Protein AF-A0A166ZNG7-F1 (afdb_monomer_lite)

Secondary structure (DSSP, 8-state):
--HHHHHTTSPP-S-GGG-SS-HHHHHHHHHHHHHTT--SHHHHHHHH-S----

Foldseek 3Di:
DDPLVVQVPDDDPDDPVPPPDPSSVLVVLVVVCVVVVNDDPVSSVVVVDPPPPD

Sequence (54 aa):
MSLFSHLELVKESRSTINQHQNLVDIMFLIISAITSGCEGWQDIEIYGNKNCHG

InterPro domains:
  IPR032806 H repeat-associated protein, N-terminal [PF13808] (5-50)

Structure (mmCIF, N/CA/C/O backbone):
data_AF-A0A166ZNG7-F1
#
_entry.id   AF-A0A166ZNG7-F1
#
loop_
_atom_site.group_PDB
_atom_site.id
_atom_site.type_symbol
_atom_site.label_atom_id
_atom_site.label_alt_id
_atom_site.label_comp_id
_atom_site.label_asym_id
_atom_site.label_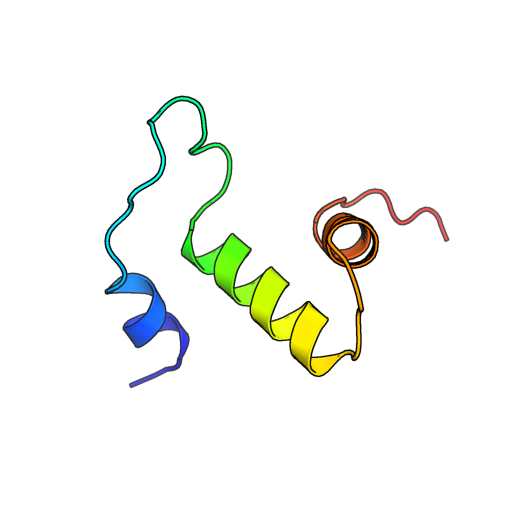entity_id
_atom_site.label_seq_id
_atom_site.pdbx_PDB_ins_code
_atom_site.Cartn_x
_atom_site.Cartn_y
_atom_site.Cartn_z
_atom_site.occupancy
_atom_site.B_iso_or_equiv
_atom_site.auth_seq_id
_atom_site.auth_comp_id
_atom_site.auth_asym_id
_atom_site.auth_atom_id
_atom_site.pdbx_PDB_model_num
ATOM 1 N N . MET A 1 1 ? -10.631 -20.474 -1.958 1.00 64.31 1 MET A N 1
ATOM 2 C CA . MET A 1 1 ? -9.945 -19.386 -1.230 1.00 64.31 1 MET A CA 1
ATOM 3 C C . MET A 1 1 ? -9.429 -18.402 -2.266 1.00 64.31 1 MET A C 1
ATOM 5 O O . MET A 1 1 ? -8.701 -18.839 -3.149 1.00 64.31 1 MET A O 1
ATOM 9 N N . SER A 1 2 ? -9.868 -17.141 -2.236 1.00 87.56 2 SER A N 1
ATOM 10 C CA . SER A 1 2 ? -9.398 -16.099 -3.164 1.00 87.56 2 SER A CA 1
ATOM 11 C C . SER A 1 2 ? -8.264 -15.284 -2.530 1.00 87.56 2 SER A C 1
ATOM 13 O O . SER A 1 2 ? -8.032 -15.366 -1.323 1.00 87.56 2 SER A O 1
ATOM 15 N N . LEU A 1 3 ? -7.551 -14.497 -3.342 1.00 85.31 3 LEU A N 1
ATOM 16 C CA . LEU A 1 3 ? -6.562 -13.531 -2.854 1.00 85.31 3 LEU A CA 1
ATOM 17 C C . LEU A 1 3 ? -7.194 -12.546 -1.857 1.00 85.31 3 LEU A C 1
ATOM 19 O O . LEU A 1 3 ? -6.649 -12.335 -0.780 1.00 85.31 3 LEU A O 1
ATOM 23 N N . PHE A 1 4 ? -8.381 -12.022 -2.175 1.00 86.88 4 PHE A N 1
ATOM 24 C CA . PHE A 1 4 ? -9.110 -11.083 -1.319 1.00 86.88 4 PHE A CA 1
ATOM 25 C C . PHE A 1 4 ? -9.429 -11.665 0.062 1.00 86.88 4 PHE A C 1
ATOM 27 O O . PHE A 1 4 ? -9.170 -11.005 1.061 1.00 86.88 4 PHE A O 1
ATOM 34 N N . SER A 1 5 ? -9.854 -12.931 0.141 1.00 89.25 5 SER A N 1
ATOM 35 C CA . SER A 1 5 ? -10.113 -13.585 1.434 1.00 89.25 5 SER A CA 1
ATOM 36 C C . SER A 1 5 ? -8.866 -13.706 2.316 1.00 89.25 5 SER A C 1
ATOM 38 O O . SER A 1 5 ? -8.989 -13.745 3.533 1.00 89.25 5 SER A O 1
ATOM 40 N N . HIS A 1 6 ? -7.663 -13.777 1.733 1.00 88.69 6 HIS A N 1
ATOM 41 C CA . HIS A 1 6 ? -6.420 -13.760 2.510 1.00 88.69 6 HIS A CA 1
ATOM 42 C C . HIS A 1 6 ? -5.996 -12.342 2.906 1.00 88.69 6 HIS A C 1
ATOM 44 O O . HIS A 1 6 ? -5.456 -12.160 3.993 1.00 88.69 6 HIS A O 1
ATOM 50 N N . LEU A 1 7 ? -6.247 -11.342 2.055 1.00 89.12 7 LEU A N 1
ATOM 51 C CA . LEU A 1 7 ? -5.951 -9.939 2.365 1.00 89.12 7 LEU A CA 1
ATOM 52 C C . LEU A 1 7 ? -6.850 -9.399 3.488 1.00 89.12 7 LEU A C 1
ATOM 54 O O . LEU A 1 7 ? -6.385 -8.630 4.323 1.00 89.12 7 LEU A O 1
ATOM 58 N N . GLU A 1 8 ? -8.099 -9.858 3.570 1.00 89.62 8 GLU A N 1
ATOM 59 C CA . GLU A 1 8 ? -9.032 -9.524 4.659 1.00 89.62 8 GLU A CA 1
ATOM 60 C C . GLU A 1 8 ? -8.573 -10.024 6.041 1.00 89.62 8 GLU A C 1
ATOM 62 O O . GLU A 1 8 ? -8.970 -9.463 7.060 1.00 89.62 8 GLU A O 1
ATOM 67 N N . LEU A 1 9 ? -7.715 -11.051 6.102 1.00 91.50 9 LEU A N 1
ATOM 68 C CA . LEU A 1 9 ? -7.140 -11.537 7.363 1.00 91.50 9 LEU A CA 1
ATOM 69 C C . LEU A 1 9 ? -6.065 -10.595 7.919 1.00 91.50 9 LEU A C 1
ATOM 71 O O . LEU A 1 9 ? -5.651 -10.747 9.073 1.00 91.50 9 LEU A O 1
ATOM 75 N N . VAL A 1 10 ? -5.581 -9.640 7.117 1.00 89.31 10 VAL A N 1
ATOM 76 C CA . VAL A 1 10 ? -4.576 -8.686 7.576 1.00 89.31 10 VAL A CA 1
ATOM 77 C C . VAL A 1 10 ? -5.210 -7.722 8.572 1.00 89.31 10 VAL A C 1
ATOM 79 O O . VAL A 1 10 ? -6.157 -6.999 8.276 1.00 89.31 10 VAL A O 1
ATOM 82 N N . LYS A 1 11 ? -4.651 -7.704 9.783 1.00 89.06 11 LYS A N 1
ATOM 83 C CA . LYS A 1 11 ? -5.113 -6.832 10.859 1.00 89.06 11 LYS A CA 1
ATOM 84 C C . LYS A 1 11 ? -4.887 -5.364 10.498 1.00 89.06 11 LYS A C 1
ATOM 86 O O . LYS A 1 11 ? -3.772 -4.965 10.166 1.00 89.06 11 LYS A O 1
ATOM 91 N N . GLU A 1 12 ? -5.928 -4.558 10.671 1.00 89.19 12 GLU A N 1
ATOM 92 C CA . GLU A 1 12 ? -5.846 -3.110 10.531 1.00 89.19 12 GLU A CA 1
ATOM 93 C C . GLU A 1 12 ? -4.903 -2.517 11.590 1.00 89.19 12 GLU A C 1
ATOM 95 O O . GLU A 1 12 ? -5.124 -2.647 12.798 1.00 89.19 12 GLU A O 1
ATOM 100 N N . SER A 1 13 ? -3.819 -1.901 11.122 1.00 88.50 13 SER A N 1
ATOM 101 C CA . SER A 1 13 ? -2.773 -1.299 11.954 1.00 88.50 13 SER A CA 1
ATOM 102 C C . SER A 1 13 ? -2.764 0.224 11.870 1.00 88.50 13 SER A C 1
ATOM 104 O O . SER A 1 13 ? -2.112 0.873 12.693 1.00 88.50 13 SER A O 1
ATOM 106 N N . ARG A 1 14 ? -3.483 0.813 10.902 1.00 89.31 14 ARG A N 1
ATOM 107 C CA . ARG A 1 14 ? -3.581 2.267 10.771 1.00 89.31 14 A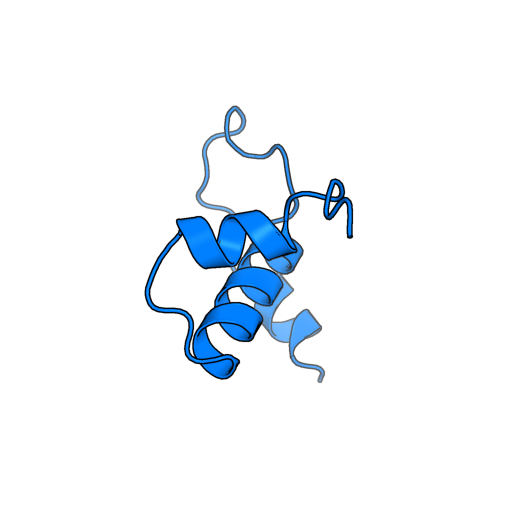RG A CA 1
ATOM 108 C C . ARG A 1 14 ? -4.421 2.835 11.908 1.00 89.31 14 ARG A C 1
ATOM 110 O O . ARG A 1 14 ? -5.450 2.273 12.277 1.00 89.31 14 ARG A O 1
ATOM 117 N N . SER A 1 15 ? -4.020 3.999 12.410 1.00 91.62 15 SER A N 1
ATOM 118 C CA . SER A 1 15 ? -4.858 4.817 13.289 1.00 91.62 15 SER A CA 1
ATOM 119 C C . SER A 1 15 ? -6.186 5.150 12.608 1.00 91.62 15 SER A C 1
ATOM 121 O O . SER A 1 15 ? -6.224 5.322 11.392 1.00 91.62 15 SER A O 1
ATOM 123 N N . THR A 1 16 ? -7.258 5.317 13.383 1.00 88.19 16 THR A N 1
ATOM 124 C CA . THR A 1 16 ? -8.607 5.640 12.874 1.00 88.19 16 THR A CA 1
ATOM 125 C C . THR A 1 16 ? -8.633 6.873 11.969 1.00 88.19 16 THR A C 1
ATOM 127 O O . THR A 1 16 ? -9.334 6.885 10.962 1.00 88.19 16 THR A O 1
ATOM 130 N N . ILE A 1 17 ? -7.804 7.880 12.260 1.00 90.06 17 ILE A N 1
ATOM 131 C CA . ILE A 1 17 ? -7.647 9.078 11.422 1.00 90.06 17 ILE A CA 1
ATOM 132 C C . ILE A 1 17 ? -7.066 8.786 10.028 1.00 90.06 17 ILE A C 1
ATOM 134 O O . ILE A 1 17 ? -7.294 9.562 9.116 1.00 90.06 17 ILE A O 1
ATOM 138 N N . ASN A 1 18 ? -6.399 7.648 9.821 1.00 83.38 18 ASN A N 1
ATOM 139 C CA . ASN A 1 18 ? -5.797 7.251 8.541 1.00 83.38 18 ASN A CA 1
ATOM 140 C C . ASN A 1 18 ? -6.588 6.122 7.845 1.00 83.38 18 ASN A C 1
ATOM 142 O O . ASN A 1 18 ? -6.101 5.500 6.898 1.00 83.38 18 ASN A O 1
ATOM 146 N N . GLN A 1 19 ? -7.802 5.818 8.307 1.00 87.06 19 GLN A N 1
ATOM 147 C CA . GLN A 1 19 ? -8.673 4.777 7.744 1.00 87.06 19 GLN A CA 1
ATOM 148 C C . GLN A 1 19 ? -9.718 5.370 6.784 1.00 87.06 19 GLN A C 1
ATOM 150 O O . GLN A 1 19 ? -10.905 5.088 6.884 1.00 87.06 19 GLN A O 1
ATOM 155 N N . HIS A 1 20 ? -9.292 6.232 5.858 1.00 86.38 20 HIS A N 1
ATOM 156 C CA . HIS A 1 20 ? -10.200 6.845 4.874 1.00 86.38 20 HIS A CA 1
ATOM 157 C C . HIS A 1 20 ? -10.615 5.882 3.755 1.00 86.38 20 HIS A C 1
ATOM 159 O O . HIS A 1 20 ? -11.671 6.052 3.155 1.00 86.38 20 HIS A O 1
ATOM 165 N N . GLN A 1 21 ? -9.769 4.892 3.469 1.00 84.00 21 GLN A N 1
ATOM 166 C CA . GLN A 1 21 ? -9.980 3.856 2.460 1.00 84.00 21 GLN A CA 1
ATOM 167 C C . GLN A 1 21 ? -9.789 2.479 3.103 1.00 84.00 21 GLN A C 1
ATOM 169 O O . GLN A 1 21 ? -9.067 2.347 4.102 1.00 84.00 21 GLN A O 1
ATOM 174 N N . ASN A 1 22 ? -10.439 1.460 2.538 1.00 88.25 22 ASN A N 1
ATOM 175 C CA . ASN A 1 22 ? -10.320 0.085 3.013 1.00 88.25 22 ASN A CA 1
ATOM 176 C C . ASN A 1 22 ? -8.883 -0.431 2.805 1.00 88.25 22 ASN A C 1
ATOM 178 O O . ASN A 1 22 ? -8.278 -0.213 1.756 1.00 88.25 22 ASN A O 1
ATOM 182 N N . LEU A 1 23 ? -8.334 -1.132 3.803 1.00 89.69 23 LEU A N 1
ATOM 183 C CA . LEU A 1 23 ? -6.993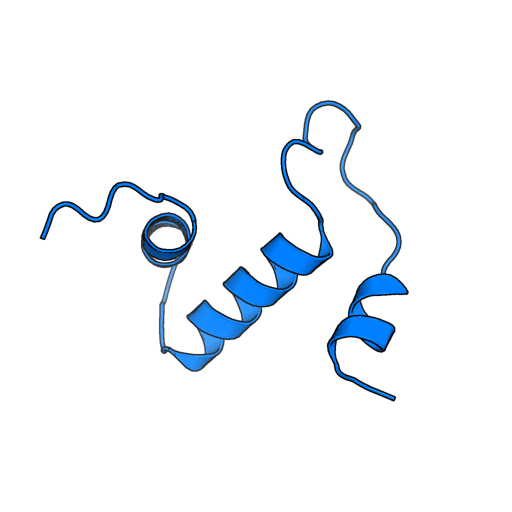 -1.721 3.739 1.00 89.69 23 LEU A CA 1
ATOM 184 C C . LEU A 1 23 ? -6.825 -2.684 2.565 1.00 89.69 23 LEU A C 1
ATOM 186 O O . LEU A 1 23 ? -5.771 -2.684 1.935 1.00 89.69 23 LEU A O 1
ATOM 190 N N . VAL A 1 24 ? -7.852 -3.477 2.268 1.00 91.19 24 VAL A N 1
ATOM 191 C CA . VAL A 1 24 ? -7.829 -4.457 1.179 1.00 91.19 24 VAL A CA 1
ATOM 192 C C . VAL A 1 24 ? -7.742 -3.753 -0.174 1.00 91.19 24 VAL A C 1
ATOM 194 O O . VAL A 1 24 ? -6.946 -4.159 -1.019 1.00 91.19 24 VAL A O 1
ATOM 197 N N . ASP A 1 25 ? -8.471 -2.649 -0.350 1.00 86.94 25 ASP A N 1
ATOM 198 C CA . ASP A 1 25 ? -8.416 -1.835 -1.570 1.00 86.94 25 ASP A CA 1
ATOM 199 C C . ASP A 1 25 ? -7.031 -1.194 -1.741 1.00 86.94 25 ASP A C 1
ATOM 201 O O . ASP A 1 25 ? -6.450 -1.227 -2.826 1.00 86.94 25 ASP A O 1
ATOM 205 N N . ILE A 1 26 ? -6.446 -0.680 -0.653 1.00 87.06 26 ILE A N 1
ATOM 206 C CA . ILE A 1 26 ? -5.081 -0.133 -0.657 1.00 87.06 26 ILE A CA 1
ATOM 207 C C . ILE A 1 26 ? -4.056 -1.222 -1.011 1.00 87.06 26 ILE A C 1
ATOM 209 O O . ILE A 1 26 ? -3.167 -0.992 -1.829 1.00 87.06 26 ILE A O 1
ATOM 213 N N . MET A 1 27 ? -4.167 -2.418 -0.426 1.00 89.44 27 MET A N 1
ATOM 214 C CA . MET A 1 27 ? -3.278 -3.544 -0.738 1.00 89.44 27 MET A CA 1
ATOM 215 C C . MET A 1 27 ? -3.391 -3.970 -2.196 1.00 89.44 27 MET A C 1
ATOM 217 O O . MET A 1 27 ? -2.374 -4.241 -2.832 1.00 89.44 27 MET A O 1
ATOM 221 N N . PHE A 1 28 ? -4.608 -3.996 -2.736 1.00 88.94 28 PHE A N 1
ATOM 222 C CA . PHE A 1 28 ? -4.831 -4.284 -4.144 1.00 88.94 28 PHE A CA 1
ATOM 223 C C . 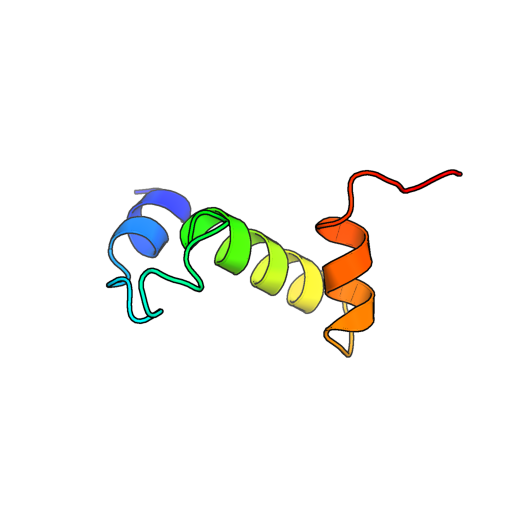PHE A 1 28 ? -4.145 -3.253 -5.051 1.00 88.94 28 PHE A C 1
ATOM 225 O O . PHE A 1 28 ? -3.483 -3.640 -6.016 1.00 88.94 28 PHE A O 1
ATOM 232 N N . LEU A 1 29 ? -4.236 -1.960 -4.724 1.00 86.50 29 LEU A N 1
ATOM 233 C CA . LEU A 1 29 ? -3.558 -0.894 -5.471 1.00 86.50 29 LEU A CA 1
ATOM 234 C C . LEU A 1 29 ? -2.032 -1.035 -5.425 1.00 86.50 29 LEU A C 1
ATOM 236 O O . LEU A 1 29 ? -1.376 -0.923 -6.458 1.00 86.50 29 LEU A O 1
ATOM 240 N N . ILE A 1 30 ? -1.470 -1.349 -4.255 1.00 86.75 30 ILE A N 1
ATOM 241 C CA . ILE A 1 30 ? -0.026 -1.578 -4.096 1.00 86.75 30 ILE A CA 1
ATOM 242 C C . ILE A 1 30 ? 0.426 -2.771 -4.944 1.00 86.75 30 ILE A C 1
ATOM 244 O O . ILE A 1 30 ? 1.400 -2.661 -5.685 1.00 86.75 30 ILE A O 1
ATOM 248 N N . ILE A 1 31 ? -0.293 -3.897 -4.876 1.00 88.62 31 ILE A N 1
ATOM 249 C CA . ILE A 1 31 ? 0.012 -5.084 -5.688 1.00 88.62 31 ILE A CA 1
ATOM 250 C C . ILE A 1 31 ? -0.059 -4.731 -7.176 1.00 88.62 31 ILE A C 1
ATOM 252 O O . ILE A 1 31 ? 0.873 -5.042 -7.912 1.00 88.62 31 ILE A O 1
ATOM 256 N N . SER A 1 32 ? -1.117 -4.035 -7.602 1.00 87.00 32 SER A N 1
ATOM 257 C CA . SER A 1 32 ? -1.318 -3.628 -8.999 1.00 87.00 32 SER A CA 1
ATOM 258 C C . SER A 1 32 ? -0.170 -2.758 -9.511 1.00 87.00 32 SER A C 1
ATOM 260 O O . SER A 1 32 ? 0.339 -2.990 -10.609 1.00 87.00 32 SER A O 1
ATOM 262 N N . ALA A 1 33 ? 0.294 -1.808 -8.701 1.00 85.38 33 ALA A N 1
ATOM 263 C CA . ALA A 1 33 ? 1.402 -0.931 -9.054 1.00 85.38 33 ALA A CA 1
ATOM 264 C C . ALA A 1 33 ? 2.738 -1.680 -9.139 1.00 85.38 33 ALA A C 1
ATOM 266 O O . ALA A 1 33 ? 3.450 -1.533 -10.131 1.00 85.38 33 ALA A O 1
ATOM 267 N N . ILE A 1 34 ? 3.035 -2.558 -8.172 1.00 86.25 34 ILE A N 1
ATOM 268 C CA . ILE A 1 34 ? 4.223 -3.427 -8.221 1.00 86.25 34 ILE A CA 1
ATOM 269 C C . ILE A 1 34 ? 4.200 -4.276 -9.497 1.00 86.25 34 ILE A C 1
ATOM 271 O O . ILE A 1 34 ? 5.196 -4.350 -10.213 1.00 86.25 34 ILE A O 1
ATOM 275 N N . THR A 1 35 ? 3.056 -4.889 -9.821 1.00 87.69 35 THR A N 1
ATOM 276 C CA . THR A 1 35 ? 2.929 -5.720 -11.031 1.00 87.69 35 THR A CA 1
ATOM 277 C C . THR A 1 35 ? 2.997 -4.923 -12.331 1.00 87.69 35 THR A C 1
ATOM 279 O O . THR A 1 35 ? 3.336 -5.491 -13.365 1.00 87.69 35 THR A O 1
ATOM 282 N N . SER A 1 36 ? 2.708 -3.623 -12.283 1.00 85.81 36 SER A N 1
ATOM 283 C CA . SER A 1 36 ? 2.768 -2.721 -13.438 1.00 85.81 36 SER A CA 1
ATOM 284 C C . SER A 1 36 ? 4.151 -2.093 -13.639 1.00 85.81 36 SER A C 1
ATOM 286 O O . SER A 1 36 ? 4.332 -1.322 -14.576 1.00 85.81 36 SER A O 1
ATOM 288 N N . GLY A 1 37 ? 5.130 -2.417 -12.784 1.00 85.31 37 GLY A N 1
ATOM 289 C CA . GLY A 1 37 ? 6.477 -1.846 -12.852 1.00 85.31 37 GLY A CA 1
ATOM 290 C C . GLY A 1 37 ? 6.558 -0.395 -12.372 1.00 85.31 37 GLY A C 1
ATOM 291 O O . GLY A 1 37 ? 7.487 0.311 -12.746 1.00 85.31 37 GLY A O 1
ATOM 292 N N . CYS A 1 38 ? 5.592 0.059 -11.572 1.00 84.56 38 CYS A N 1
ATOM 293 C CA . CYS A 1 38 ? 5.612 1.390 -10.977 1.00 84.56 38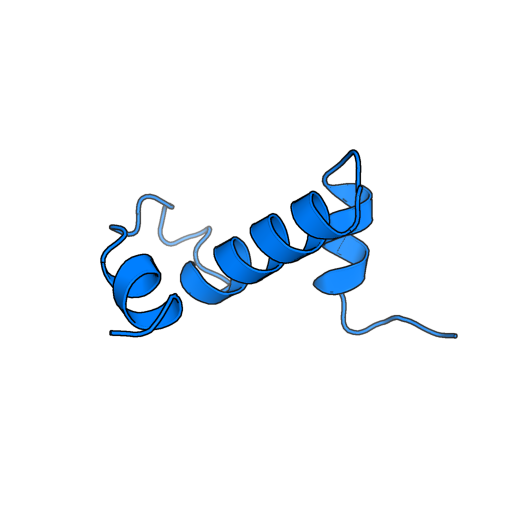 CYS A CA 1
ATOM 294 C C . CYS A 1 38 ? 6.704 1.483 -9.904 1.00 84.56 38 CYS A C 1
ATOM 296 O O . CYS A 1 38 ? 6.830 0.590 -9.062 1.00 84.56 38 CYS A O 1
ATOM 298 N N . GLU A 1 39 ? 7.461 2.578 -9.898 1.00 77.75 39 GLU A N 1
ATOM 299 C CA . GLU A 1 39 ? 8.639 2.726 -9.031 1.00 77.75 39 GLU A CA 1
ATOM 300 C C . GLU A 1 39 ? 8.363 3.584 -7.786 1.00 77.75 39 GLU A C 1
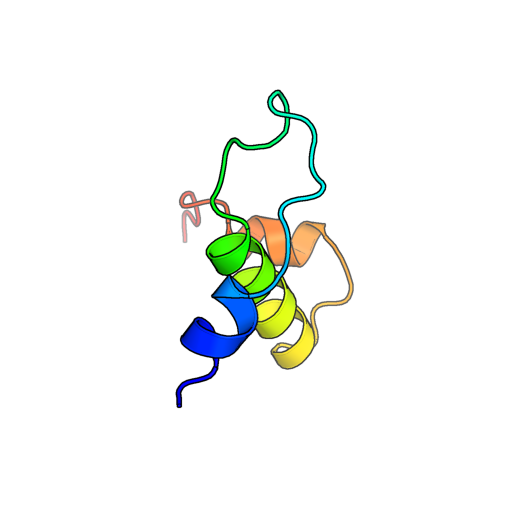ATOM 302 O O . GLU A 1 39 ? 9.224 3.706 -6.911 1.00 77.75 39 GLU A O 1
ATOM 307 N N . GLY A 1 40 ? 7.157 4.151 -7.645 1.00 71.81 40 GLY A N 1
ATOM 308 C CA . GLY A 1 40 ? 6.849 5.004 -6.499 1.00 71.81 40 GLY A CA 1
ATOM 309 C C . GLY A 1 40 ? 5.372 5.246 -6.192 1.00 71.81 40 GLY A C 1
ATOM 310 O O . GLY A 1 40 ? 4.462 4.867 -6.925 1.00 71.81 40 GLY A O 1
ATOM 311 N N . TRP A 1 41 ? 5.143 5.933 -5.068 1.00 75.50 41 TRP A N 1
ATOM 312 C CA . TRP A 1 41 ? 3.810 6.312 -4.579 1.00 75.50 41 TRP A CA 1
ATOM 313 C C . TRP A 1 41 ? 3.045 7.239 -5.523 1.00 75.50 41 TRP A C 1
ATOM 315 O O . TRP A 1 41 ? 1.821 7.185 -5.547 1.00 75.50 41 TRP A O 1
ATOM 325 N N . GLN A 1 42 ? 3.754 8.051 -6.308 1.00 72.06 42 GLN A N 1
ATOM 326 C CA . GLN A 1 42 ? 3.144 8.941 -7.294 1.00 72.06 42 GLN A CA 1
ATOM 327 C C . GLN A 1 42 ? 2.423 8.149 -8.393 1.00 72.06 42 GLN A C 1
ATOM 329 O O . GLN A 1 42 ? 1.308 8.494 -8.767 1.00 72.06 42 GLN A O 1
ATOM 334 N N . ASP A 1 43 ? 3.008 7.039 -8.843 1.00 69.31 43 ASP A N 1
ATOM 335 C CA . ASP A 1 43 ? 2.383 6.167 -9.838 1.00 69.31 43 ASP A CA 1
ATOM 336 C C . ASP A 1 43 ? 1.172 5.422 -9.254 1.00 69.31 43 ASP A C 1
ATOM 338 O O . ASP A 1 43 ? 0.180 5.202 -9.943 1.00 69.31 43 ASP A O 1
ATOM 342 N N . ILE A 1 44 ? 1.220 5.070 -7.962 1.00 71.44 44 ILE A N 1
ATOM 343 C CA . ILE A 1 44 ? 0.097 4.465 -7.222 1.00 71.44 44 ILE A CA 1
ATOM 344 C C . ILE A 1 44 ? -1.055 5.466 -7.062 1.00 71.44 44 ILE A C 1
ATOM 346 O O . ILE A 1 44 ? -2.225 5.094 -7.183 1.00 71.44 44 ILE A O 1
ATOM 350 N N . GLU A 1 45 ? -0.743 6.737 -6.800 1.00 74.12 45 GLU A N 1
ATOM 351 C CA . GLU A 1 45 ? -1.735 7.804 -6.648 1.00 74.12 45 GLU A CA 1
ATOM 352 C C . GLU A 1 45 ? -2.568 7.983 -7.923 1.00 74.12 45 GLU A C 1
ATOM 354 O O . GLU A 1 45 ? -3.774 8.199 -7.824 1.00 74.12 45 GLU A O 1
ATOM 359 N N . ILE A 1 46 ? -1.977 7.782 -9.107 1.00 68.69 46 ILE A N 1
ATOM 360 C CA . ILE A 1 46 ? -2.696 7.798 -10.394 1.00 68.69 46 ILE A CA 1
ATOM 361 C C . ILE A 1 46 ? -3.802 6.731 -10.429 1.00 68.69 46 ILE A C 1
ATOM 363 O O . ILE A 1 46 ? -4.895 6.999 -10.923 1.00 68.69 46 ILE A O 1
ATOM 367 N N . TYR A 1 47 ? -3.571 5.545 -9.856 1.00 65.88 47 TYR A N 1
ATOM 368 C CA . TYR A 1 47 ? -4.600 4.500 -9.774 1.00 65.88 47 TYR A CA 1
ATOM 369 C C . TYR A 1 47 ? -5.686 4.804 -8.731 1.00 65.88 47 TYR A C 1
ATOM 371 O O . TYR A 1 47 ? -6.837 4.400 -8.901 1.00 65.88 47 TYR A O 1
ATOM 379 N N . GLY A 1 48 ? -5.333 5.493 -7.641 1.00 65.75 48 GLY A N 1
ATOM 380 C CA . GLY A 1 48 ? -6.266 5.853 -6.567 1.00 65.75 48 GLY A CA 1
ATOM 381 C C . GLY A 1 48 ? -7.107 7.099 -6.863 1.00 65.75 48 GLY A C 1
ATOM 382 O O . GLY A 1 48 ? -8.222 7.240 -6.350 1.00 65.75 48 GLY A O 1
ATOM 383 N N . ASN A 1 49 ? -6.600 8.007 -7.695 1.00 69.00 49 ASN A N 1
ATOM 384 C CA . ASN A 1 49 ? -7.260 9.259 -8.013 1.00 69.00 49 ASN A CA 1
ATOM 385 C C . ASN A 1 49 ? -8.184 9.057 -9.224 1.00 69.00 49 ASN A C 1
ATOM 387 O O . ASN A 1 49 ? -7.737 8.928 -10.358 1.00 69.00 49 ASN A O 1
ATOM 391 N N . LYS A 1 50 ? -9.505 9.079 -9.003 1.00 56.69 50 LYS A N 1
ATOM 392 C CA . LYS A 1 50 ? -10.541 8.953 -10.056 1.00 56.69 50 LYS A CA 1
ATOM 393 C C . LYS A 1 50 ? -10.495 10.055 -11.134 1.00 56.69 50 LYS A C 1
ATOM 395 O O . LYS A 1 50 ? -11.316 10.050 -12.043 1.00 56.69 50 LYS A O 1
ATOM 400 N N . ASN A 1 51 ? -9.553 10.989 -11.032 1.00 48.75 51 ASN A N 1
ATOM 401 C CA . ASN A 1 51 ? -9.407 12.158 -11.887 1.00 48.75 51 ASN A CA 1
ATOM 402 C C . ASN A 1 51 ? -8.329 11.983 -12.968 1.00 48.75 51 ASN A C 1
ATOM 404 O O . ASN A 1 51 ? -7.682 12.969 -13.324 1.00 48.75 51 ASN A O 1
ATOM 408 N N . CYS A 1 52 ? -8.163 10.778 -13.524 1.00 46.56 52 CYS A N 1
ATOM 409 C CA . CYS A 1 52 ? -7.576 10.619 -14.857 1.00 46.56 52 CYS A CA 1
ATOM 410 C C . CYS A 1 52 ? -8.441 11.391 -15.869 1.00 46.56 52 CYS A C 1
ATOM 412 O O . CYS A 1 52 ? -9.361 10.842 -16.472 1.00 46.56 52 CYS A O 1
ATOM 414 N N . HIS A 1 53 ? -8.181 12.691 -16.014 1.00 44.94 53 HIS A N 1
ATOM 415 C CA . HIS A 1 53 ? -8.568 13.440 -17.199 1.00 44.94 53 HIS A CA 1
ATOM 416 C C . HIS A 1 53 ? -7.605 12.979 -18.288 1.00 44.94 53 HIS A C 1
ATOM 418 O O . HIS A 1 53 ? -6.400 13.203 -18.171 1.00 44.94 53 HIS A O 1
ATOM 424 N N . GLY A 1 54 ? -8.141 12.229 -19.251 1.00 42.31 54 GLY A N 1
ATOM 425 C CA . GLY A 1 54 ? -7.410 11.838 -20.454 1.00 42.31 54 GLY A CA 1
ATOM 426 C C . GLY A 1 54 ? -6.959 13.030 -21.283 1.00 42.31 54 GLY A C 1
ATOM 427 O O . GLY A 1 54 ? -7.479 14.149 -21.065 1.00 42.31 54 GLY A O 1
#

Radius of gyration: 12.61 Å; chains: 1; bounding box: 19×33×34 Å

Organism: NCBI:txid1365251

pLDDT: mean 80.26, std 12.89, range [42.31, 91.62]